Protein AF-A0A2J6NKK0-F1 (afdb_monomer)

Organism: NCBI:txid35787

pLDDT: mean 86.95, std 16.02, range [34.09, 97.25]

Secondary structure (DSSP, 8-state):
----TTSS-HHHHHHHHHHHHHSS--HHHHHHHHT--HHHHHHHHHHHHHH-GGG-

InterPro domains:
  IPR002514 Transposase IS3/IS911family [PF01527] (5-52)
  IPR010921 Trp repressor/replication initiator [SSF48295] (4-55)
  IPR036388 Winged helix-like DNA-binding domain superfamily [G3DSA:1.10.10.10] (2-56)

Mean predicted aligned error: 5.43 Å

Sequence (56 aa):
MLQTATKYNSKLKAQIVHEYLSTSQSIYDLGKRYDIGPRLIAKWIQRYRMEGPNSL

Foldseek 3Di:
DDDDPPPDDLVVLLVLLVCVVPDPDQLVNSCVVVVHDSVVNVVSNVQCVPPNSVRD

Nearest PDB structures (foldseek):
  1mdm-assembly1_A  TM=8.059E-01  e=1.115E+00  Homo sapiens
  2cg4-assembly1_A  TM=7.643E-01  e=1.048E+00  Escherichia coli
  3pvv-assembly2_B  TM=7.945E-01  e=2.213E+00  Mycobacterium tuberculosis H37Ra
  3f2h-assembly2_B  TM=6.246E-01  e=4.673E+00  Escherichia coli
  3k9t-assembly1_A  TM=6.100E-01  e=6.380E+00  Clostridium acetobutylicum

Radius of gyration: 10.87 Å; Cα contacts (8 Å, |Δi|>4): 37; chains: 1; bounding box: 26×30×25 Å

Structure (mmCIF, N/CA/C/O backbone):
data_AF-A0A2J6NKK0-F1
#
_entry.id   AF-A0A2J6NKK0-F1
#
loop_
_atom_site.group_PDB
_atom_site.id
_atom_site.type_symbol
_atom_site.label_atom_id
_atom_site.label_alt_id
_atom_site.label_comp_id
_atom_site.label_asym_id
_atom_site.label_entity_id
_atom_sit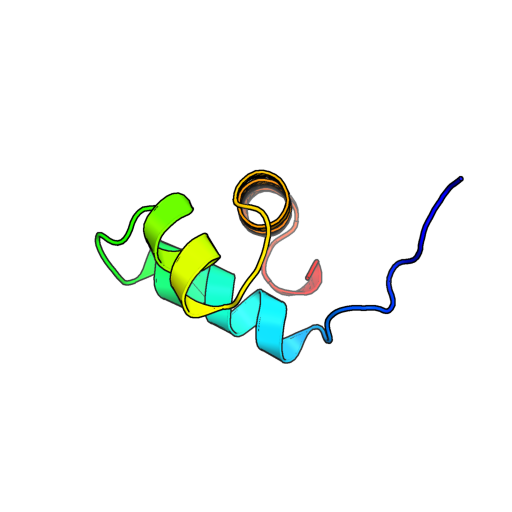e.label_seq_id
_atom_site.pdbx_PDB_ins_code
_atom_site.Cartn_x
_atom_site.Cartn_y
_atom_site.Cartn_z
_atom_site.occupancy
_atom_site.B_iso_or_equiv
_atom_site.auth_seq_id
_atom_site.auth_comp_id
_atom_site.auth_asym_id
_atom_site.auth_atom_id
_atom_site.pdbx_PDB_model_num
ATOM 1 N N . MET A 1 1 ? 12.552 20.299 -3.625 1.00 34.09 1 MET A N 1
ATOM 2 C CA . MET A 1 1 ? 13.081 19.261 -2.713 1.00 34.09 1 MET A CA 1
ATOM 3 C C . MET A 1 1 ? 12.667 17.891 -3.232 1.00 34.09 1 MET A C 1
ATOM 5 O O . MET A 1 1 ? 11.500 17.544 -3.125 1.00 34.09 1 MET A O 1
ATOM 9 N N . LEU A 1 2 ? 13.584 17.143 -3.846 1.00 42.72 2 LEU A N 1
ATOM 10 C CA . LEU A 1 2 ? 13.339 15.769 -4.293 1.00 42.72 2 LEU A CA 1
ATOM 11 C C . LEU A 1 2 ? 13.998 14.830 -3.274 1.00 42.72 2 LEU A C 1
ATOM 13 O O . LEU A 1 2 ? 15.211 14.667 -3.294 1.00 42.72 2 LEU A O 1
ATOM 17 N N . GLN A 1 3 ? 13.217 14.280 -2.341 1.00 43.81 3 GLN A N 1
ATOM 18 C CA . GLN A 1 3 ? 13.690 13.277 -1.374 1.00 43.81 3 GLN A CA 1
ATOM 19 C C . GLN A 1 3 ? 13.249 11.889 -1.862 1.00 43.81 3 GLN A C 1
ATOM 21 O O . GLN A 1 3 ? 12.058 11.595 -1.921 1.00 43.81 3 GLN A O 1
ATOM 26 N N . THR A 1 4 ? 14.137 11.234 -2.614 1.00 41.97 4 THR A N 1
ATOM 27 C CA . THR A 1 4 ? 15.039 10.134 -2.215 1.00 41.97 4 THR A CA 1
ATOM 28 C C . THR A 1 4 ? 14.371 8.758 -2.180 1.00 41.97 4 THR A C 1
ATOM 30 O O . THR A 1 4 ? 13.497 8.448 -1.375 1.00 41.97 4 THR A O 1
ATOM 33 N N . ALA A 1 5 ? 14.861 7.880 -3.053 1.00 49.69 5 ALA A N 1
ATOM 34 C CA . ALA A 1 5 ? 14.490 6.473 -3.156 1.00 49.69 5 ALA A CA 1
ATOM 35 C C . ALA A 1 5 ? 14.901 5.615 -1.932 1.00 49.69 5 ALA A C 1
ATOM 37 O O . ALA A 1 5 ? 14.848 4.392 -2.012 1.00 49.69 5 ALA A O 1
ATOM 38 N N . THR A 1 6 ? 15.301 6.220 -0.805 1.00 56.59 6 THR A N 1
ATOM 39 C CA . THR A 1 6 ? 16.059 5.559 0.274 1.00 56.59 6 THR A CA 1
ATOM 40 C C . THR A 1 6 ? 15.358 5.447 1.632 1.00 56.59 6 THR A C 1
ATOM 42 O O . THR A 1 6 ? 15.919 4.807 2.515 1.00 56.59 6 THR A O 1
ATOM 45 N N . LYS A 1 7 ? 14.144 5.985 1.848 1.00 66.00 7 LYS A N 1
ATOM 46 C CA . LYS A 1 7 ? 13.497 5.88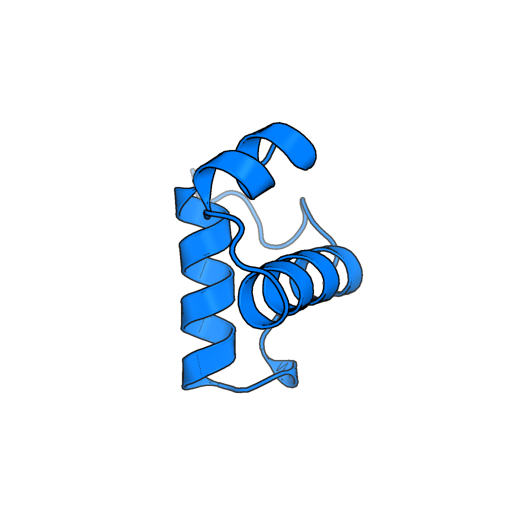8 3.182 1.00 66.00 7 LYS A CA 1
ATOM 47 C C . LYS A 1 7 ? 12.924 4.495 3.507 1.00 66.00 7 LYS A C 1
ATOM 49 O O . LYS A 1 7 ? 12.870 4.121 4.671 1.00 66.00 7 LYS A O 1
ATOM 54 N N . TYR A 1 8 ? 12.522 3.717 2.499 1.00 70.81 8 TYR A N 1
ATOM 55 C CA . TYR A 1 8 ? 11.909 2.395 2.686 1.00 70.81 8 TYR A CA 1
ATOM 56 C C . TYR A 1 8 ? 12.592 1.362 1.788 1.00 70.81 8 TYR A C 1
ATOM 58 O O . TYR A 1 8 ? 12.673 1.562 0.573 1.00 70.81 8 TYR A O 1
ATOM 66 N N . ASN A 1 9 ? 13.074 0.263 2.374 1.00 85.19 9 ASN A N 1
ATOM 67 C CA . ASN A 1 9 ? 13.704 -0.814 1.610 1.00 85.19 9 ASN A CA 1
ATOM 68 C C . ASN A 1 9 ? 12.670 -1.579 0.752 1.00 85.19 9 ASN A C 1
ATOM 70 O O . ASN A 1 9 ? 11.475 -1.592 1.059 1.00 85.19 9 ASN A O 1
ATOM 74 N N . SER A 1 10 ? 13.130 -2.221 -0.326 1.00 87.00 10 SER A N 1
ATOM 75 C CA . SER A 1 10 ? 12.268 -2.942 -1.279 1.00 87.00 10 SER A CA 1
ATOM 76 C C . SER A 1 10 ? 11.447 -4.062 -0.637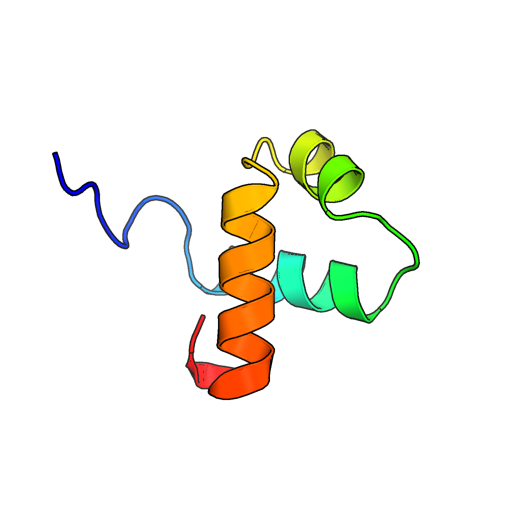 1.00 87.00 10 SER A C 1
ATOM 78 O O . SER A 1 10 ? 10.302 -4.282 -1.024 1.00 87.00 10 SER A O 1
ATOM 80 N N . LYS A 1 11 ? 11.977 -4.720 0.404 1.00 90.06 11 LYS A N 1
ATOM 81 C CA . LYS A 1 11 ? 11.270 -5.787 1.127 1.00 90.06 11 LYS A CA 1
ATOM 82 C C . LYS A 1 11 ? 10.012 -5.266 1.824 1.00 90.06 11 LYS A C 1
ATOM 84 O O . LYS A 1 11 ? 8.959 -5.884 1.707 1.00 90.06 11 LYS A O 1
ATOM 89 N N . LEU A 1 12 ? 10.098 -4.120 2.501 1.00 92.19 12 LEU A N 1
ATOM 90 C CA . LEU A 1 12 ? 8.947 -3.503 3.163 1.00 92.19 12 LEU A CA 1
ATOM 91 C C . LEU A 1 12 ? 7.881 -3.073 2.148 1.00 92.19 12 LEU A C 1
ATOM 93 O O . LEU A 1 12 ? 6.696 -3.318 2.357 1.00 92.19 12 LEU A O 1
ATOM 97 N N . LYS A 1 13 ? 8.292 -2.479 1.022 1.00 92.94 13 LYS A N 1
ATOM 98 C CA . LYS A 1 13 ? 7.357 -2.109 -0.052 1.00 92.94 13 LYS A CA 1
ATOM 99 C C . LYS A 1 13 ? 6.640 -3.335 -0.615 1.00 92.94 13 LYS A C 1
ATOM 101 O O . LYS A 1 13 ? 5.421 -3.306 -0.757 1.00 92.94 13 LYS A O 1
ATOM 106 N N . ALA A 1 14 ? 7.380 -4.411 -0.891 1.00 93.38 14 ALA A N 1
ATOM 107 C CA . ALA A 1 14 ? 6.823 -5.670 -1.377 1.00 93.38 14 ALA A CA 1
ATOM 108 C C . ALA A 1 14 ? 5.842 -6.286 -0.373 1.00 93.38 14 ALA A C 1
ATOM 110 O O . ALA A 1 14 ? 4.765 -6.716 -0.774 1.00 93.38 14 ALA A O 1
ATOM 111 N N . GLN A 1 15 ? 6.165 -6.256 0.924 1.00 95.06 15 GLN A N 1
ATOM 112 C CA . GLN A 1 15 ? 5.266 -6.709 1.985 1.00 95.06 15 GLN A CA 1
ATOM 113 C C . GLN A 1 15 ? 3.945 -5.929 1.979 1.00 95.06 15 GLN A C 1
ATOM 115 O O . GLN A 1 15 ? 2.881 -6.539 1.960 1.00 95.06 15 GLN A O 1
ATOM 120 N N . ILE A 1 16 ? 4.000 -4.595 1.936 1.00 95.94 16 ILE A N 1
ATOM 121 C CA . ILE A 1 16 ? 2.800 -3.743 1.961 1.00 95.94 16 ILE A CA 1
ATOM 122 C C . ILE A 1 16 ? 1.940 -3.954 0.710 1.00 95.94 16 ILE A C 1
ATOM 124 O O . ILE A 1 16 ? 0.719 -4.060 0.808 1.00 95.94 16 ILE A O 1
ATOM 128 N N . VAL A 1 17 ? 2.562 -4.038 -0.471 1.00 95.50 17 VAL A N 1
ATOM 129 C CA . VAL A 1 17 ? 1.839 -4.311 -1.722 1.00 95.50 17 VAL A CA 1
ATOM 130 C C . VAL A 1 17 ? 1.210 -5.704 -1.691 1.00 95.50 17 VAL A C 1
ATOM 132 O O . VAL A 1 17 ? 0.055 -5.853 -2.076 1.00 95.50 17 VAL A O 1
ATOM 135 N N . HIS A 1 18 ? 1.925 -6.716 -1.199 1.00 95.44 18 HIS A N 1
ATOM 136 C CA . HIS A 1 18 ? 1.388 -8.068 -1.079 1.00 95.44 18 HIS A CA 1
ATOM 137 C C . HIS A 1 18 ? 0.207 -8.131 -0.103 1.00 95.44 18 HIS A C 1
ATOM 139 O O . HIS A 1 18 ? -0.808 -8.749 -0.411 1.00 95.44 18 HIS A O 1
ATOM 145 N N . GLU A 1 19 ? 0.294 -7.450 1.039 1.00 96.56 19 GLU A N 1
ATOM 146 C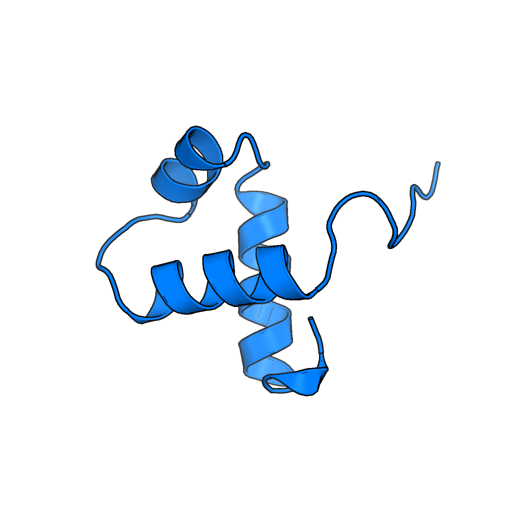 CA . GLU A 1 19 ? -0.791 -7.373 2.020 1.00 96.56 19 GLU A CA 1
ATOM 147 C C . GLU A 1 19 ? -2.034 -6.675 1.451 1.00 96.56 19 GLU A C 1
ATOM 149 O O . GLU A 1 19 ? -3.151 -7.154 1.642 1.00 96.56 19 GLU A O 1
ATOM 154 N N . TYR A 1 20 ? -1.850 -5.599 0.680 1.00 96.56 20 TYR A N 1
ATOM 155 C CA . TYR A 1 20 ? -2.947 -4.949 -0.042 1.00 96.56 20 TYR A CA 1
ATOM 156 C C . TYR A 1 20 ? -3.621 -5.883 -1.058 1.00 96.56 20 TYR A C 1
ATOM 158 O O . TYR A 1 20 ? -4.834 -5.841 -1.225 1.00 96.56 20 TYR A O 1
ATOM 166 N N . LEU A 1 21 ? -2.848 -6.717 -1.758 1.00 94.12 21 LEU A N 1
ATOM 167 C CA . LEU A 1 21 ? -3.378 -7.623 -2.784 1.00 94.12 21 LEU A CA 1
ATOM 168 C C . LEU A 1 21 ? -3.999 -8.905 -2.210 1.00 94.12 21 LEU A C 1
ATOM 170 O O . LEU A 1 21 ? -4.793 -9.543 -2.896 1.00 94.12 21 LEU A O 1
ATOM 174 N N . SER A 1 22 ? -3.632 -9.294 -0.988 1.00 96.06 22 SER A N 1
ATOM 175 C CA . SER A 1 22 ? -4.074 -10.540 -0.341 1.00 96.06 22 SER A CA 1
ATOM 176 C C . SER A 1 22 ? -5.158 -10.346 0.720 1.00 96.06 22 SER A C 1
ATOM 178 O O . SER A 1 22 ? -5.726 -11.328 1.194 1.00 96.06 22 SER A O 1
ATOM 180 N N . THR A 1 23 ? -5.464 -9.105 1.101 1.00 94.88 23 THR A N 1
ATOM 181 C CA . THR A 1 23 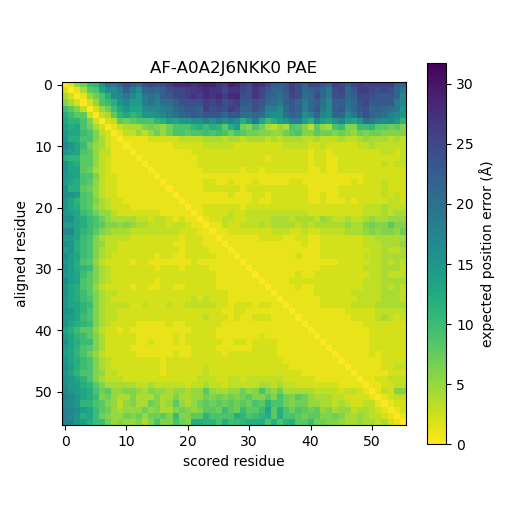? -6.452 -8.792 2.141 1.00 94.88 23 THR A CA 1
ATOM 182 C C . THR A 1 23 ? -7.443 -7.732 1.666 1.00 94.88 23 THR A C 1
ATOM 184 O O . THR A 1 23 ? -7.183 -7.006 0.713 1.00 94.88 23 THR A O 1
ATOM 187 N N . SER A 1 24 ? -8.574 -7.592 2.361 1.00 93.25 24 SER A N 1
ATOM 188 C CA . SER A 1 24 ? -9.559 -6.529 2.094 1.00 93.25 24 SER A CA 1
ATOM 189 C C . SER A 1 24 ? -9.195 -5.181 2.738 1.00 93.25 24 SER A C 1
ATOM 191 O O . SER A 1 24 ? -10.051 -4.302 2.841 1.00 93.25 24 SER A O 1
ATOM 193 N N . GLN A 1 25 ? -7.961 -5.016 3.228 1.00 93.94 25 GLN A N 1
ATOM 194 C CA . GLN A 1 25 ? -7.532 -3.783 3.887 1.00 93.94 25 GLN A CA 1
ATOM 195 C C . GLN A 1 25 ? -7.435 -2.627 2.895 1.00 93.94 25 GLN A C 1
ATOM 197 O O . GLN A 1 25 ? -6.923 -2.763 1.780 1.00 93.94 25 GLN A O 1
ATOM 202 N N . SER A 1 26 ? -7.877 -1.448 3.324 1.00 96.38 26 SER A N 1
ATOM 203 C CA . SER A 1 26 ? -7.711 -0.245 2.522 1.00 96.38 26 SER A CA 1
ATOM 204 C C . SER A 1 26 ? -6.271 0.275 2.597 1.00 96.38 26 SER A C 1
ATOM 206 O O . SER A 1 26 ? -5.523 0.012 3.540 1.00 96.38 26 SER A O 1
ATOM 208 N N . ILE A 1 27 ? -5.886 1.116 1.633 1.00 96.44 27 ILE A N 1
ATOM 209 C CA . ILE A 1 27 ? -4.605 1.841 1.688 1.00 96.44 27 ILE A CA 1
ATOM 210 C C . ILE A 1 27 ? -4.495 2.758 2.920 1.00 96.44 27 ILE A C 1
ATOM 212 O O . ILE A 1 27 ? -3.386 3.106 3.323 1.00 96.44 27 ILE A O 1
ATOM 216 N N . TYR A 1 28 ? -5.625 3.156 3.515 1.00 97.00 28 TYR A N 1
ATOM 217 C CA . TYR A 1 28 ? -5.658 3.963 4.733 1.00 97.00 28 TYR A CA 1
ATOM 218 C C . TYR A 1 28 ? -5.349 3.122 5.970 1.00 97.00 28 TYR A C 1
ATOM 220 O O . TYR A 1 28 ? -4.599 3.580 6.830 1.00 97.00 28 TYR A O 1
ATOM 228 N N . ASP A 1 29 ? -5.871 1.896 6.037 1.00 97.25 29 ASP A N 1
ATOM 229 C CA . ASP A 1 29 ? -5.589 0.962 7.132 1.00 97.25 29 ASP A CA 1
ATOM 230 C C . ASP A 1 29 ? -4.110 0.576 7.133 1.00 97.25 29 ASP A C 1
ATOM 232 O O . ASP A 1 29 ? -3.432 0.699 8.154 1.00 97.25 29 ASP A O 1
ATOM 236 N N . LEU A 1 30 ? -3.574 0.240 5.956 1.00 96.69 30 LEU A N 1
ATOM 237 C CA . LEU A 1 30 ? -2.146 -0.023 5.776 1.00 96.69 30 LEU A CA 1
ATOM 238 C C . LEU A 1 30 ? -1.299 1.209 6.111 1.00 96.69 30 LEU A C 1
ATOM 240 O O . LEU A 1 30 ? -0.261 1.092 6.757 1.00 96.69 30 LEU A O 1
ATOM 244 N N . GLY A 1 31 ? -1.750 2.404 5.723 1.00 95.88 31 GLY A N 1
ATOM 245 C CA . GLY A 1 31 ? -1.043 3.641 6.037 1.00 95.88 31 GLY A CA 1
ATOM 246 C C . GLY A 1 31 ? -0.929 3.904 7.537 1.00 95.88 31 GLY A C 1
ATOM 247 O O . GLY A 1 31 ? 0.149 4.252 8.013 1.00 95.88 31 GLY A O 1
ATOM 248 N N . LYS A 1 32 ? -2.005 3.657 8.294 1.00 96.69 32 LYS A N 1
ATOM 249 C CA . LYS A 1 32 ? -1.985 3.721 9.764 1.00 96.69 32 LYS A CA 1
ATOM 250 C C . LYS A 1 32 ? -1.089 2.640 10.368 1.00 96.69 32 LYS A C 1
ATOM 252 O O . LYS A 1 32 ? -0.321 2.935 11.274 1.00 96.69 32 LYS A O 1
ATOM 257 N N . ARG A 1 33 ? -1.173 1.404 9.864 1.00 95.19 33 ARG A N 1
ATOM 258 C CA . ARG A 1 33 ? -0.411 0.253 10.376 1.00 95.19 33 ARG A CA 1
ATOM 259 C C . ARG A 1 33 ? 1.098 0.435 10.238 1.00 95.19 33 ARG A C 1
ATOM 261 O O . ARG A 1 33 ? 1.840 0.061 11.140 1.00 95.19 33 ARG A O 1
ATOM 268 N N . TYR A 1 34 ? 1.540 0.967 9.103 1.00 93.50 34 TYR A N 1
ATOM 269 C CA . TYR A 1 34 ? 2.959 1.078 8.767 1.00 93.50 34 TYR A CA 1
ATOM 270 C C . TYR A 1 34 ? 3.537 2.485 8.968 1.00 93.50 34 TYR A C 1
ATOM 272 O O . TYR A 1 34 ? 4.716 2.681 8.686 1.00 93.50 34 TYR A O 1
ATOM 280 N N . ASP A 1 35 ? 2.733 3.447 9.434 1.00 94.38 35 ASP A N 1
ATOM 281 C CA . ASP A 1 35 ? 3.082 4.874 9.509 1.00 94.38 35 ASP A CA 1
ATOM 282 C C . ASP A 1 35 ?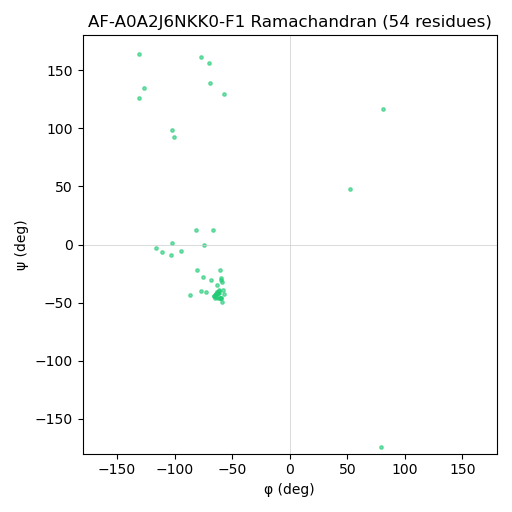 3.596 5.422 8.161 1.00 94.38 35 ASP A C 1
ATOM 284 O O . ASP A 1 35 ? 4.654 6.044 8.024 1.00 94.38 35 ASP A O 1
ATOM 288 N N . ILE A 1 36 ? 2.851 5.107 7.099 1.00 93.56 36 ILE A N 1
ATOM 289 C CA . ILE A 1 36 ? 3.181 5.482 5.723 1.00 93.56 36 ILE A CA 1
ATOM 290 C C . ILE A 1 36 ? 1.990 6.198 5.102 1.00 93.56 36 ILE A C 1
ATOM 292 O O . ILE A 1 36 ? 0.847 5.758 5.177 1.00 93.56 36 ILE A O 1
ATOM 296 N N . GLY A 1 37 ? 2.263 7.306 4.414 1.00 95.00 37 GLY A N 1
ATOM 297 C CA . GLY A 1 37 ? 1.219 8.048 3.720 1.00 95.00 37 GLY A CA 1
ATOM 298 C C . GLY A 1 37 ? 0.475 7.167 2.697 1.00 95.00 37 GLY A C 1
ATOM 299 O O . GLY A 1 37 ? 1.123 6.580 1.825 1.00 95.00 37 GLY A O 1
ATOM 300 N N . PRO A 1 38 ? -0.871 7.126 2.702 1.00 95.06 38 PRO A N 1
ATOM 301 C CA . PRO A 1 38 ? -1.654 6.260 1.810 1.00 95.06 38 PRO A CA 1
ATOM 302 C C . PRO A 1 38 ? -1.401 6.548 0.322 1.00 95.06 38 PRO A C 1
ATOM 304 O O . PRO A 1 38 ? -1.414 5.639 -0.505 1.00 95.06 38 PRO A O 1
ATOM 307 N N . ARG A 1 39 ? -1.078 7.802 -0.032 1.00 95.56 39 ARG A N 1
ATOM 308 C CA . ARG A 1 39 ? -0.674 8.183 -1.400 1.00 95.56 39 ARG A CA 1
ATOM 309 C C . ARG A 1 39 ? 0.624 7.502 -1.846 1.00 95.56 39 ARG A C 1
ATOM 311 O O . ARG A 1 39 ? 0.768 7.174 -3.020 1.00 95.56 39 ARG A O 1
ATOM 318 N N . LEU A 1 40 ? 1.568 7.291 -0.927 1.00 94.62 40 LEU A N 1
ATOM 319 C CA . LEU A 1 40 ? 2.828 6.611 -1.227 1.00 94.62 40 LEU A CA 1
ATOM 320 C C . LEU A 1 40 ? 2.601 5.110 -1.438 1.00 94.62 40 LEU A C 1
ATOM 322 O O . LEU A 1 40 ? 3.131 4.545 -2.391 1.00 94.62 40 LEU A O 1
ATOM 326 N N . ILE A 1 41 ? 1.744 4.499 -0.616 1.00 95.88 41 ILE A N 1
ATOM 327 C CA . ILE A 1 41 ? 1.316 3.102 -0.774 1.00 95.88 41 ILE A CA 1
ATOM 328 C C . ILE A 1 41 ? 0.631 2.902 -2.132 1.00 95.88 41 ILE A C 1
ATOM 330 O O . ILE A 1 41 ? 0.994 1.993 -2.877 1.00 95.88 41 ILE A O 1
ATOM 334 N N . ALA A 1 42 ? -0.287 3.798 -2.510 1.00 95.94 42 ALA A N 1
ATOM 335 C CA . ALA A 1 42 ? -0.947 3.758 -3.815 1.00 95.94 42 ALA A CA 1
ATOM 336 C C . ALA A 1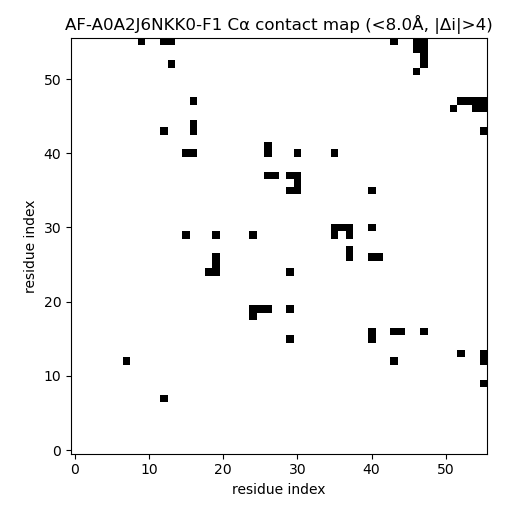 42 ? 0.055 3.815 -4.983 1.00 95.94 42 ALA A C 1
ATOM 338 O O . ALA A 1 42 ? -0.094 3.080 -5.958 1.00 95.94 42 ALA A O 1
ATOM 339 N N . LYS A 1 43 ? 1.117 4.627 -4.866 1.00 95.50 43 LYS A N 1
ATOM 340 C CA . LYS A 1 43 ? 2.189 4.700 -5.870 1.00 95.50 43 LYS A CA 1
ATOM 341 C C . LYS A 1 43 ? 2.946 3.376 -6.008 1.00 95.50 43 LYS A C 1
ATOM 343 O O . LYS A 1 43 ? 3.255 2.974 -7.126 1.00 95.50 43 LYS A O 1
ATOM 348 N N . TRP A 1 44 ? 3.236 2.688 -4.904 1.00 94.88 44 TRP A N 1
ATOM 349 C CA . TRP A 1 44 ? 3.883 1.371 -4.944 1.00 94.88 44 TRP A CA 1
ATOM 350 C C . TRP A 1 44 ? 2.984 0.314 -5.583 1.00 94.88 44 TRP A C 1
ATOM 352 O O . TRP A 1 44 ? 3.439 -0.417 -6.456 1.00 94.88 44 TRP A O 1
ATOM 362 N N . ILE A 1 45 ? 1.698 0.288 -5.226 1.00 94.62 45 ILE A N 1
ATOM 363 C CA . ILE A 1 45 ? 0.716 -0.624 -5.831 1.00 94.62 45 ILE A CA 1
ATOM 364 C C . ILE A 1 45 ? 0.605 -0.378 -7.340 1.00 94.62 45 ILE A C 1
ATOM 366 O O . ILE A 1 45 ? 0.622 -1.327 -8.122 1.00 94.62 45 ILE A O 1
ATOM 370 N N . GLN A 1 46 ? 0.512 0.887 -7.762 1.00 95.19 46 GLN A N 1
ATOM 371 C CA . GLN A 1 46 ? 0.449 1.245 -9.178 1.00 95.19 46 GLN A CA 1
ATOM 372 C C . GLN A 1 46 ? 1.698 0.769 -9.922 1.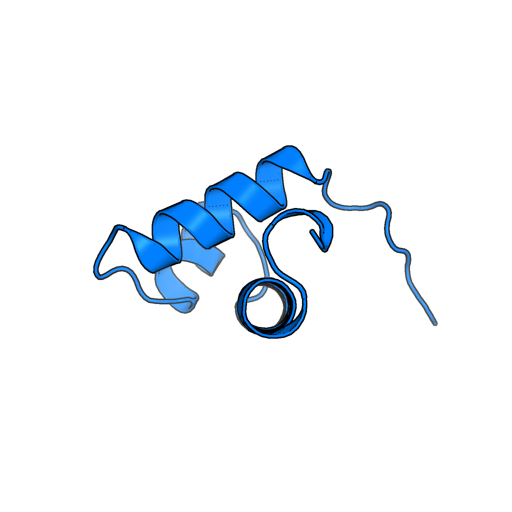00 95.19 46 GLN A C 1
ATOM 374 O O . GLN A 1 46 ? 1.583 0.149 -10.975 1.00 95.19 46 GLN A O 1
ATOM 379 N N . ARG A 1 47 ? 2.883 1.010 -9.355 1.00 93.38 47 ARG A N 1
ATOM 380 C CA . ARG A 1 47 ? 4.145 0.595 -9.965 1.00 93.38 47 ARG A CA 1
ATOM 381 C C . ARG A 1 47 ? 4.249 -0.924 -10.099 1.00 93.38 47 ARG A C 1
ATOM 383 O O . ARG A 1 47 ? 4.531 -1.410 -11.187 1.00 93.38 47 ARG A O 1
ATOM 390 N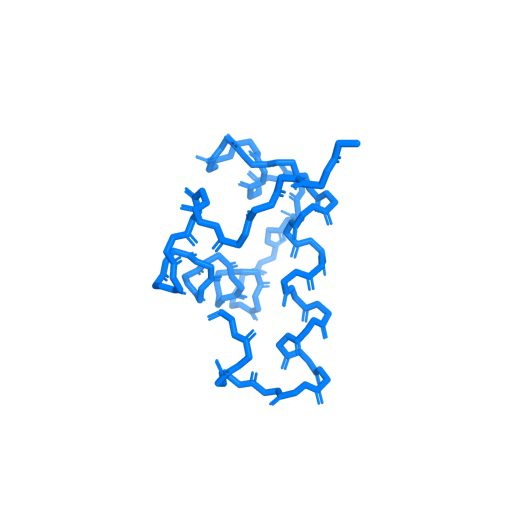 N . TYR A 1 48 ? 3.901 -1.659 -9.044 1.00 93.12 48 TYR A N 1
ATOM 391 C CA . TYR A 1 48 ? 3.840 -3.120 -9.069 1.00 93.12 48 TYR A CA 1
ATOM 392 C C . TYR A 1 48 ? 2.898 -3.648 -10.159 1.00 93.12 48 TYR A C 1
ATOM 394 O O . TYR A 1 48 ? 3.237 -4.596 -10.859 1.00 93.12 48 TYR A O 1
ATOM 402 N N . ARG A 1 49 ? 1.723 -3.029 -10.336 1.00 91.00 49 ARG A N 1
ATOM 403 C CA . ARG A 1 49 ? 0.755 -3.432 -11.370 1.00 91.00 49 ARG A CA 1
ATOM 404 C C . ARG A 1 49 ? 1.234 -3.145 -12.795 1.00 91.00 49 ARG A C 1
ATOM 406 O O . ARG A 1 49 ? 0.840 -3.872 -13.697 1.00 91.00 49 ARG A O 1
ATOM 413 N N . MET A 1 50 ? 2.040 -2.102 -13.001 1.00 92.56 50 MET A N 1
ATOM 414 C CA . MET A 1 50 ? 2.535 -1.717 -14.331 1.00 92.56 50 MET A CA 1
ATOM 415 C C . MET A 1 50 ? 3.821 -2.448 -14.730 1.00 92.56 50 MET A C 1
ATOM 417 O O . MET A 1 50 ? 3.952 -2.878 -15.869 1.00 92.56 50 MET A O 1
ATOM 421 N N . GLU A 1 51 ? 4.772 -2.573 -13.807 1.00 91.25 51 GLU A N 1
ATOM 422 C CA . GLU A 1 51 ? 6.137 -3.050 -14.084 1.00 91.25 51 GLU A CA 1
ATOM 423 C C . GLU A 1 51 ? 6.415 -4.441 -13.477 1.00 91.25 51 GLU A C 1
ATOM 425 O O . GLU A 1 51 ? 7.471 -5.029 -13.705 1.00 91.25 51 GLU A O 1
ATOM 430 N N . GLY A 1 52 ? 5.480 -4.985 -12.694 1.00 85.06 52 GLY A N 1
ATOM 431 C CA . GLY A 1 52 ? 5.633 -6.263 -12.006 1.00 85.06 52 GLY A CA 1
ATOM 432 C C . GLY A 1 52 ? 6.480 -6.188 -10.723 1.00 85.06 52 GLY A C 1
ATOM 433 O O . GLY A 1 52 ? 6.882 -5.106 -10.282 1.00 85.06 52 GLY A O 1
ATOM 434 N N . PRO A 1 53 ? 6.769 -7.342 -10.093 1.00 80.00 53 PRO A N 1
ATOM 435 C CA . PRO A 1 53 ? 7.408 -7.419 -8.773 1.00 80.00 53 PRO A CA 1
ATOM 436 C C . PRO A 1 53 ? 8.796 -6.775 -8.661 1.00 80.00 53 PRO A C 1
ATOM 438 O O . PRO A 1 53 ? 9.153 -6.289 -7.591 1.00 80.00 53 PRO A O 1
ATOM 441 N N . ASN A 1 54 ? 9.563 -6.729 -9.754 1.00 83.25 54 ASN A N 1
ATOM 442 C CA . ASN A 1 54 ? 10.941 -6.214 -9.770 1.00 83.25 54 ASN A CA 1
ATOM 443 C C . ASN A 1 54 ? 11.031 -4.678 -9.682 1.00 83.25 54 ASN A C 1
ATOM 445 O O . ASN A 1 54 ? 12.126 -4.123 -9.694 1.00 83.25 54 ASN A O 1
ATOM 449 N N . SER A 1 55 ? 9.893 -3.984 -9.619 1.00 80.44 55 SER A N 1
ATOM 450 C CA . SER A 1 55 ? 9.808 -2.521 -9.684 1.00 80.44 55 SER A CA 1
ATOM 451 C C . SER A 1 55 ? 9.783 -1.797 -8.330 1.00 80.44 55 SER A C 1
ATOM 453 O O . SER A 1 55 ? 9.793 -0.561 -8.293 1.00 80.44 55 SER A O 1
ATOM 455 N N . LEU A 1 56 ? 9.726 -2.539 -7.217 1.00 79.94 56 LEU A N 1
ATOM 456 C CA . LEU A 1 56 ? 9.508 -2.003 -5.864 1.00 79.94 56 LEU A CA 1
ATOM 457 C C . LEU A 1 56 ? 10.790 -1.603 -5.118 1.00 79.94 56 LEU A C 1
ATOM 459 O O . LEU A 1 56 ? 11.729 -2.416 -4.990 1.00 79.94 56 LEU A O 1
#

Solvent-accessible surface area (backbone atoms only — not comparable to full-atom values): 3435 Å² total; per-residue (Å²): 139,87,84,67,93,71,88,63,58,44,66,60,51,48,48,54,42,49,48,49,75,74,43,92,58,49,57,62,56,51,14,65,74,67,77,38,62,38,72,58,53,50,50,52,45,52,41,34,74,73,66,32,84,89,62,86